Protein AF-A0A522QZ06-F1 (afdb_monomer)

pLDDT: mean 85.65, std 11.77, range [46.0, 94.88]

Radius of gyration: 17.05 Å; Cα contacts (8 Å, |Δi|>4): 79; chains: 1; bounding box: 42×43×30 Å

Foldseek 3Di:
DKDWDWDPPPPCPVVFPDWDKDDDPPDDDQQPMFIDGPNDTTGTNDIGDDDVVVVVVVVVVVVVVVPPDPDDD

Mean predicted aligned error: 8.34 Å

Sequence (73 aa):
MYLLTVQTPCTNLAFANAIGLTSRNNILYRDFDFVTFHQQRCKVLKIVPVDELKMKQDETKRKSTTSAPASSG

Solvent-accessible surface area (backbone atoms only — not comparable to full-atom values): 4649 Å² total; per-residue (Å²): 106,73,48,76,40,63,46,79,89,53,82,62,58,93,72,50,93,61,75,48,69,54,65,56,96,91,42,80,46,48,93,82,24,31,44,30,41,98,94,44,76,29,47,34,71,40,80,41,80,51,61,63,69,59,50,52,52,52,50,54,54,48,59,64,56,72,68,58,76,95,79,85,131

Secondary structure (DSSP, 8-state):
-EEEEEPSP-TTGGG-S--EE--BTTB--TTT-EEEETTEEEEEEEEEE--HHHHHHHHHHHHHHHTS-----

Structure (mmCIF, N/CA/C/O backbone):
data_AF-A0A522QZ06-F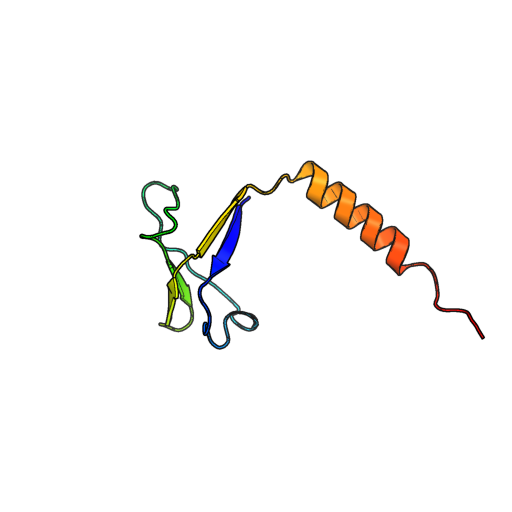1
#
_entry.id   AF-A0A522QZ06-F1
#
loop_
_atom_site.group_PDB
_atom_site.id
_atom_site.type_symbol
_atom_site.label_atom_id
_atom_site.label_alt_id
_atom_site.label_comp_id
_atom_site.label_asym_id
_atom_site.label_entity_id
_atom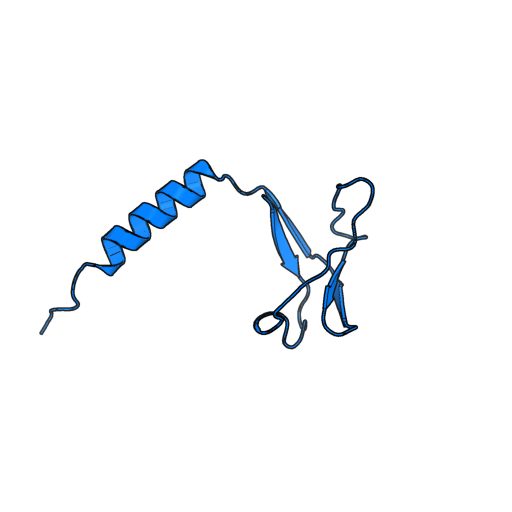_site.label_seq_id
_atom_site.pdbx_PDB_ins_code
_atom_site.Cartn_x
_atom_site.Cartn_y
_atom_site.Cartn_z
_atom_site.occupancy
_atom_site.B_iso_or_equiv
_atom_site.auth_seq_id
_atom_site.auth_comp_id
_atom_site.auth_asym_id
_atom_site.auth_a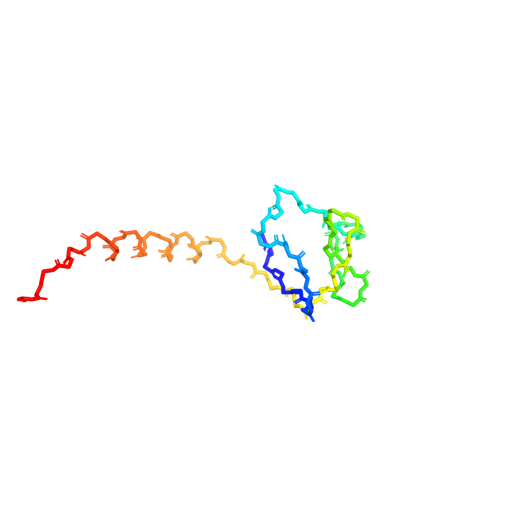tom_id
_atom_site.pdbx_PDB_model_num
ATOM 1 N N . MET A 1 1 ? -6.310 0.860 9.227 1.00 82.81 1 MET A N 1
ATOM 2 C CA . MET A 1 1 ? -6.057 -0.070 8.093 1.00 82.81 1 MET A CA 1
ATOM 3 C C . MET A 1 1 ? -6.631 0.454 6.770 1.00 82.81 1 MET A C 1
ATOM 5 O O . MET A 1 1 ? -7.570 1.242 6.805 1.00 82.81 1 MET A O 1
ATOM 9 N N . TYR A 1 2 ? -6.139 -0.034 5.621 1.00 88.88 2 TYR A N 1
ATOM 10 C CA . TYR A 1 2 ? -6.722 0.218 4.289 1.00 88.88 2 TYR A CA 1
ATOM 11 C C . TYR A 1 2 ? -6.962 -1.087 3.519 1.00 88.88 2 TYR A C 1
ATOM 13 O O . TYR A 1 2 ? -6.174 -2.023 3.631 1.00 88.88 2 TYR A O 1
ATOM 21 N N . LEU A 1 3 ? -8.020 -1.116 2.707 1.00 90.56 3 LEU A N 1
ATOM 22 C CA . LEU A 1 3 ? -8.294 -2.148 1.713 1.00 90.56 3 LEU A CA 1
ATOM 23 C C . LEU A 1 3 ? -7.921 -1.617 0.327 1.00 90.56 3 LEU A C 1
ATOM 25 O O . LEU A 1 3 ? -8.373 -0.541 -0.078 1.00 90.56 3 LEU A O 1
ATOM 29 N N . LEU A 1 4 ? -7.111 -2.386 -0.397 1.00 92.06 4 LEU A N 1
ATOM 30 C CA . LEU A 1 4 ? -6.634 -2.032 -1.728 1.00 92.06 4 LEU A CA 1
ATOM 31 C C . LEU A 1 4 ? -7.279 -2.927 -2.782 1.00 92.06 4 LEU A C 1
ATOM 33 O O . LEU A 1 4 ? -7.348 -4.143 -2.626 1.00 92.06 4 LEU A O 1
ATOM 37 N N . THR A 1 5 ? -7.707 -2.325 -3.886 1.00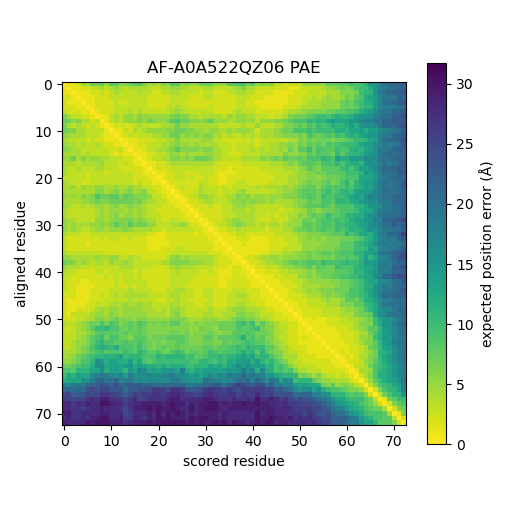 93.06 5 THR A N 1
ATOM 38 C CA . THR A 1 5 ? -8.048 -3.047 -5.116 1.00 93.06 5 THR A CA 1
ATOM 39 C C . THR A 1 5 ? -6.940 -2.807 -6.123 1.00 93.06 5 THR A C 1
ATOM 41 O O . THR A 1 5 ? -6.552 -1.657 -6.319 1.00 93.06 5 THR A O 1
ATOM 44 N N . VAL A 1 6 ? -6.444 -3.859 -6.770 1.00 93.31 6 VAL A N 1
ATOM 45 C CA . VAL A 1 6 ? -5.399 -3.764 -7.798 1.00 93.31 6 VAL A CA 1
ATOM 46 C C . VAL A 1 6 ? -5.954 -4.066 -9.184 1.00 93.31 6 VAL A C 1
ATOM 48 O O . VAL A 1 6 ? -6.976 -4.737 -9.325 1.00 93.31 6 VAL A O 1
ATOM 51 N N . GLN A 1 7 ? -5.273 -3.566 -10.209 1.00 91.56 7 GLN A N 1
ATOM 52 C CA . GLN A 1 7 ? -5.593 -3.857 -11.598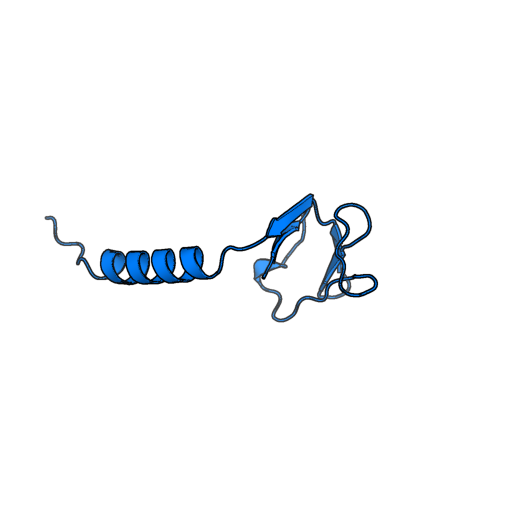 1.00 91.56 7 GLN A CA 1
ATOM 53 C C . GLN A 1 7 ? -5.249 -5.309 -11.935 1.00 91.56 7 GLN A C 1
ATOM 55 O O . GLN A 1 7 ? -4.152 -5.775 -11.631 1.00 91.56 7 GLN A O 1
ATOM 60 N N . THR A 1 8 ? -6.186 -6.012 -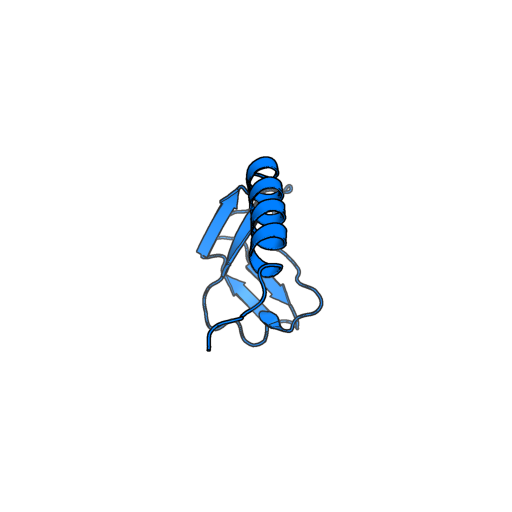12.571 1.00 87.56 8 THR A N 1
ATOM 61 C CA . THR A 1 8 ? -5.976 -7.362 -13.100 1.00 87.56 8 THR A CA 1
ATOM 62 C C . THR A 1 8 ? -5.521 -7.316 -14.571 1.00 87.56 8 THR A C 1
ATOM 64 O O . THR A 1 8 ? -5.898 -6.389 -15.291 1.00 87.56 8 THR A O 1
ATOM 67 N N . PRO A 1 9 ? -4.726 -8.301 -15.037 1.00 88.25 9 PRO A N 1
ATOM 68 C CA . PRO A 1 9 ? -4.193 -9.425 -14.269 1.00 88.25 9 PRO A CA 1
ATOM 69 C C . PRO A 1 9 ? -3.017 -9.012 -13.372 1.00 88.25 9 PRO A C 1
ATOM 71 O O . PRO A 1 9 ? -2.103 -8.310 -13.788 1.00 88.25 9 PRO A O 1
ATOM 74 N N . CYS A 1 10 ? -3.046 -9.499 -12.134 1.00 88.00 10 CYS A N 1
ATOM 75 C CA . CYS A 1 10 ? -1.947 -9.418 -11.179 1.00 88.00 10 CYS A CA 1
ATOM 76 C C . CYS A 1 10 ? -1.643 -10.853 -10.729 1.00 88.00 10 CYS A C 1
ATOM 78 O O . CYS A 1 10 ? -2.158 -11.341 -9.719 1.00 88.00 10 CYS A O 1
ATOM 80 N N . THR A 1 11 ? -0.953 -11.588 -11.600 1.00 88.75 11 THR A N 1
ATOM 81 C CA . THR A 1 11 ? -0.872 -13.053 -11.562 1.00 88.75 11 THR A CA 1
ATOM 82 C C . THR A 1 11 ? -0.197 -13.541 -10.287 1.00 88.75 11 THR A C 1
ATOM 84 O O . THR A 1 11 ? 0.868 -13.063 -9.921 1.00 88.75 11 THR A O 1
ATOM 87 N N . ASN A 1 12 ? -0.796 -14.533 -9.628 1.00 89.00 12 ASN A N 1
ATOM 88 C CA . ASN A 1 12 ? -0.299 -15.144 -8.390 1.00 89.00 12 ASN A CA 1
ATOM 89 C C . ASN A 1 12 ? -0.242 -14.228 -7.156 1.00 89.00 12 ASN A C 1
ATOM 91 O O . ASN A 1 12 ? 0.266 -14.663 -6.127 1.00 89.00 12 ASN A O 1
ATOM 95 N N . LEU A 1 13 ? -0.818 -13.018 -7.194 1.00 89.69 13 LEU A N 1
ATOM 96 C CA . LEU A 1 13 ? -0.874 -12.144 -6.014 1.00 89.69 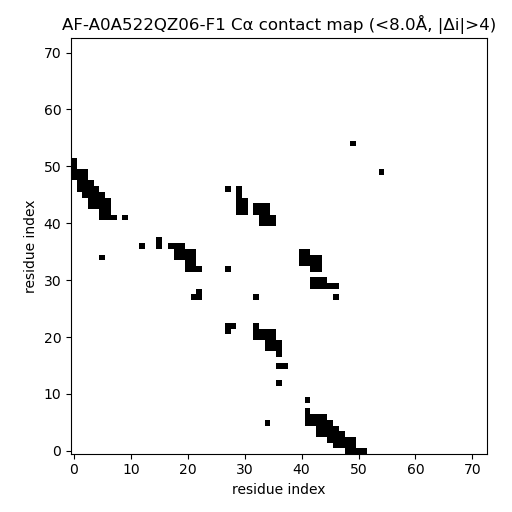13 LEU A CA 1
ATOM 97 C C . LEU A 1 13 ? -1.563 -12.823 -4.818 1.00 89.69 13 LEU A C 1
ATOM 99 O O . LEU A 1 13 ? -1.104 -12.692 -3.691 1.00 89.69 13 LEU A O 1
ATOM 103 N N . ALA A 1 14 ? -2.631 -13.588 -5.064 1.00 87.50 14 ALA A N 1
ATOM 104 C CA . ALA A 1 14 ? -3.360 -14.319 -4.022 1.00 87.50 14 ALA A CA 1
ATOM 105 C C . ALA A 1 14 ? -2.522 -15.408 -3.325 1.00 87.50 14 ALA A C 1
ATOM 107 O O . ALA A 1 14 ? -2.869 -15.836 -2.229 1.00 87.50 14 ALA A O 1
ATOM 108 N N . PHE A 1 15 ? -1.432 -15.848 -3.959 1.00 90.62 15 PHE A N 1
ATOM 109 C CA . PHE A 1 15 ? -0.514 -16.864 -3.441 1.00 90.62 15 PHE A CA 1
ATOM 110 C C . PHE A 1 15 ? 0.825 -16.260 -2.992 1.00 90.62 15 PHE A C 1
ATOM 112 O O . PHE A 1 15 ? 1.731 -16.991 -2.593 1.00 90.62 15 PHE A O 1
ATOM 119 N N . ALA A 1 16 ? 0.977 -14.935 -3.073 1.00 90.88 16 ALA A N 1
ATOM 120 C CA . ALA A 1 16 ? 2.181 -14.258 -2.631 1.00 90.88 16 ALA A CA 1
ATOM 121 C C . ALA A 1 16 ? 2.239 -14.253 -1.098 1.00 90.88 16 ALA A C 1
ATOM 123 O O . ALA A 1 16 ? 1.341 -13.749 -0.429 1.00 90.88 16 ALA A O 1
ATOM 124 N N . ASN A 1 17 ? 3.332 -14.774 -0.540 1.00 91.19 17 ASN A N 1
ATOM 125 C CA . ASN A 1 17 ? 3.547 -14.795 0.913 1.00 91.19 17 ASN A CA 1
ATOM 126 C C . ASN A 1 17 ? 3.875 -13.409 1.487 1.00 91.19 17 ASN A C 1
ATOM 128 O O . ASN A 1 17 ? 3.713 -13.168 2.679 1.00 91.19 17 ASN A O 1
ATOM 132 N N . ALA A 1 18 ? 4.367 -12.505 0.641 1.00 90.50 18 ALA A N 1
ATOM 133 C CA . ALA A 1 18 ? 4.683 -11.139 1.007 1.00 90.50 18 ALA A CA 1
ATOM 134 C C . ALA A 1 18 ? 4.374 -10.208 -0.160 1.00 90.50 18 ALA A C 1
ATOM 136 O O . ALA A 1 18 ? 4.648 -10.524 -1.322 1.00 90.50 18 ALA A O 1
ATOM 137 N N . ILE A 1 19 ? 3.841 -9.039 0.180 1.00 92.50 19 ILE A N 1
ATOM 138 C CA . ILE A 1 19 ? 3.622 -7.941 -0.751 1.00 92.50 19 ILE A CA 1
ATOM 139 C C . ILE A 1 19 ? 4.337 -6.701 -0.220 1.00 92.50 19 ILE A C 1
ATOM 141 O O . ILE A 1 19 ? 4.332 -6.421 0.978 1.00 92.50 19 ILE A O 1
ATOM 145 N N . GLY A 1 20 ? 4.969 -5.967 -1.120 1.00 92.75 20 GLY A N 1
ATOM 146 C CA . GLY A 1 20 ? 5.443 -4.615 -0.909 1.00 92.75 20 GLY A CA 1
ATOM 147 C C . GLY A 1 20 ? 4.414 -3.607 -1.403 1.00 92.75 20 GLY A C 1
ATOM 148 O O . GLY A 1 20 ? 3.525 -3.911 -2.203 1.00 92.75 20 GLY A O 1
ATOM 149 N N . LEU A 1 21 ? 4.553 -2.380 -0.921 1.00 92.56 21 LEU A N 1
ATOM 150 C CA . LEU A 1 21 ? 3.705 -1.269 -1.307 1.00 92.56 21 LEU A CA 1
ATOM 151 C C . LEU A 1 21 ? 4.599 -0.063 -1.558 1.00 92.56 21 LEU A C 1
ATOM 153 O O . LEU A 1 21 ? 5.336 0.357 -0.664 1.00 92.56 21 LEU A O 1
ATOM 157 N N . THR A 1 22 ? 4.565 0.488 -2.769 1.00 93.25 22 THR A N 1
ATOM 158 C CA . THR A 1 22 ? 5.186 1.797 -2.974 1.00 93.25 22 THR A CA 1
ATOM 159 C C . THR A 1 22 ? 4.312 2.828 -2.269 1.00 93.25 22 THR A C 1
ATOM 161 O O . THR A 1 22 ? 3.091 2.777 -2.371 1.00 93.25 22 THR A O 1
ATOM 164 N N . SER A 1 23 ? 4.923 3.708 -1.486 1.00 90.62 23 SER A N 1
ATOM 165 C CA . SER A 1 23 ? 4.231 4.822 -0.841 1.00 90.62 23 SER A CA 1
ATOM 166 C C . SER A 1 23 ? 5.208 5.970 -0.645 1.00 90.62 23 SER A C 1
ATOM 168 O O . SER A 1 23 ? 6.428 5.773 -0.654 1.00 90.62 23 SER A O 1
ATOM 170 N N . ARG A 1 24 ? 4.682 7.183 -0.470 1.00 90.50 24 ARG A N 1
ATOM 171 C CA . ARG A 1 24 ? 5.488 8.371 -0.165 1.00 90.50 24 ARG A CA 1
ATOM 172 C C . ARG A 1 24 ? 4.987 8.988 1.126 1.00 90.50 24 ARG A C 1
ATOM 174 O O . ARG A 1 24 ? 3.804 9.283 1.244 1.00 90.50 24 ARG A O 1
ATOM 181 N N . ASN A 1 25 ? 5.884 9.191 2.088 1.00 89.75 25 ASN A N 1
ATOM 182 C CA . ASN A 1 25 ? 5.570 9.769 3.400 1.00 89.75 25 ASN A CA 1
ATOM 183 C C . ASN A 1 25 ? 4.407 9.057 4.120 1.00 89.75 25 ASN A C 1
ATOM 185 O O . ASN A 1 25 ? 3.593 9.709 4.767 1.00 89.75 25 ASN A O 1
ATOM 189 N N . ASN A 1 26 ? 4.308 7.728 3.991 1.00 85.88 26 ASN A N 1
ATOM 190 C CA . ASN A 1 26 ? 3.198 6.917 4.517 1.00 85.88 26 ASN A CA 1
ATOM 191 C C . ASN A 1 26 ? 1.813 7.263 3.935 1.00 85.88 26 ASN A C 1
ATOM 193 O O . ASN A 1 26 ? 0.790 6.873 4.495 1.00 85.88 26 ASN A O 1
ATOM 197 N N . ILE A 1 27 ? 1.768 7.978 2.809 1.00 86.62 27 ILE A N 1
ATOM 198 C CA . ILE A 1 27 ? 0.547 8.293 2.071 1.00 86.62 27 ILE A CA 1
ATOM 199 C C . ILE A 1 27 ? 0.522 7.454 0.796 1.00 86.62 27 ILE A C 1
ATOM 201 O O . ILE A 1 27 ? 1.538 7.306 0.111 1.00 86.62 27 ILE A O 1
ATOM 205 N N . LEU A 1 28 ? -0.658 6.907 0.504 1.00 88.12 28 LEU A N 1
ATOM 206 C CA . LEU A 1 28 ? -0.932 6.128 -0.694 1.00 88.12 28 LEU A CA 1
ATOM 207 C C . LEU A 1 28 ? -1.730 6.944 -1.699 1.00 88.12 28 LEU A C 1
ATOM 209 O O . LEU A 1 28 ? -2.784 7.494 -1.379 1.00 88.12 28 LEU A O 1
ATOM 213 N N . TYR A 1 29 ? -1.261 6.941 -2.936 1.00 89.00 29 TYR A N 1
ATOM 214 C CA . TYR A 1 29 ? -1.871 7.623 -4.059 1.00 89.00 29 TYR A CA 1
ATOM 215 C C . TYR A 1 29 ? -2.235 6.608 -5.131 1.00 89.00 29 TYR A C 1
ATOM 217 O O . TYR A 1 29 ? -1.373 6.019 -5.775 1.00 89.00 29 TYR A O 1
ATOM 225 N N . ARG A 1 30 ? -3.539 6.449 -5.363 1.00 86.12 30 ARG A N 1
ATOM 226 C CA . ARG A 1 30 ? -4.116 5.470 -6.296 1.00 86.12 30 ARG A CA 1
ATOM 227 C C . ARG A 1 30 ? -3.379 5.384 -7.640 1.00 86.12 30 ARG A C 1
ATOM 229 O O . ARG A 1 30 ? -3.087 4.295 -8.106 1.00 86.12 30 ARG A O 1
ATOM 236 N N . ASP A 1 31 ? -3.069 6.518 -8.260 1.00 84.88 31 ASP A N 1
ATOM 237 C CA . ASP A 1 31 ? -2.500 6.542 -9.612 1.00 84.88 31 ASP A CA 1
ATOM 238 C C . ASP A 1 31 ? -0.968 6.459 -9.667 1.00 84.88 31 ASP A C 1
ATOM 240 O O . ASP A 1 31 ? -0.419 6.203 -10.738 1.00 84.88 31 ASP A O 1
ATOM 244 N N . PHE A 1 32 ? -0.288 6.639 -8.532 1.00 89.12 32 PHE A N 1
ATOM 245 C CA . PHE A 1 32 ? 1.176 6.699 -8.458 1.00 89.12 32 PHE A CA 1
ATOM 246 C C . PHE A 1 32 ? 1.796 5.550 -7.666 1.00 89.12 32 PHE A C 1
ATOM 248 O O . PHE A 1 32 ? 3.004 5.326 -7.777 1.00 89.12 32 PHE A O 1
ATOM 255 N N . ASP A 1 33 ? 0.980 4.817 -6.910 1.00 92.94 33 ASP A N 1
ATOM 256 C CA . ASP A 1 33 ? 1.424 3.714 -6.077 1.00 92.94 33 ASP A CA 1
ATOM 257 C C . ASP A 1 33 ? 1.007 2.339 -6.605 1.00 92.94 33 ASP A C 1
ATOM 259 O O . ASP A 1 33 ? 0.024 2.157 -7.331 1.00 92.94 33 ASP A O 1
ATOM 263 N N . PHE A 1 34 ? 1.817 1.350 -6.236 1.00 94.88 34 PHE A N 1
ATOM 264 C CA . PHE A 1 34 ? 1.773 -0.006 -6.749 1.00 94.88 34 PHE A CA 1
ATOM 265 C C . PHE A 1 34 ? 1.929 -1.006 -5.610 1.00 94.88 34 PHE A C 1
ATOM 267 O O . PHE A 1 34 ? 2.738 -0.820 -4.699 1.00 94.88 34 PHE A O 1
ATOM 274 N N . VAL A 1 35 ? 1.211 -2.117 -5.730 1.00 94.25 35 VAL A N 1
ATOM 275 C CA . VAL A 1 35 ? 1.530 -3.341 -4.996 1.00 94.25 35 VAL A CA 1
ATOM 276 C C . VAL A 1 35 ? 2.671 -4.036 -5.726 1.00 94.25 35 VAL A C 1
ATOM 278 O O . VAL A 1 35 ? 2.629 -4.174 -6.951 1.00 94.25 35 VAL A O 1
ATOM 281 N N . THR A 1 36 ? 3.697 -4.463 -4.998 1.00 94.88 36 THR A N 1
ATOM 282 C CA . THR A 1 36 ? 4.870 -5.135 -5.563 1.00 94.88 36 THR A CA 1
ATOM 283 C C . THR A 1 36 ? 5.053 -6.510 -4.939 1.00 94.88 36 THR A C 1
ATOM 285 O O . THR A 1 36 ? 4.859 -6.687 -3.746 1.00 94.88 36 THR A O 1
ATOM 288 N N . PHE A 1 37 ? 5.389 -7.521 -5.731 1.00 93.75 37 PHE A N 1
ATOM 289 C CA . PHE A 1 37 ? 5.631 -8.888 -5.245 1.00 93.75 37 PHE A CA 1
ATOM 290 C C . PHE A 1 37 ? 6.312 -9.681 -6.359 1.00 93.75 37 PHE A C 1
ATOM 292 O O . PHE A 1 37 ? 6.052 -9.402 -7.523 1.00 93.75 37 PHE A O 1
ATOM 299 N N . HIS A 1 38 ? 7.194 -10.635 -6.045 1.00 90.50 38 HIS A N 1
ATOM 300 C CA . HIS A 1 38 ? 7.880 -11.469 -7.051 1.00 90.50 38 HIS A CA 1
ATOM 301 C C . HIS A 1 38 ? 8.378 -10.694 -8.298 1.00 90.50 38 HIS A C 1
ATOM 303 O O . HIS A 1 38 ? 8.214 -11.153 -9.423 1.00 90.50 38 HIS A O 1
ATOM 309 N N . GLN A 1 39 ? 8.959 -9.500 -8.099 1.00 88.62 39 GLN A N 1
ATOM 310 C CA . GLN A 1 39 ? 9.445 -8.592 -9.162 1.00 88.62 39 GLN A CA 1
ATOM 311 C C . GLN A 1 39 ? 8.353 -8.018 -10.094 1.00 88.62 39 GLN A C 1
ATOM 313 O O . GLN A 1 39 ? 8.656 -7.312 -11.052 1.00 88.62 39 GLN A O 1
ATOM 318 N N . GLN A 1 40 ? 7.079 -8.254 -9.789 1.00 90.00 40 GLN A N 1
ATOM 319 C CA . GLN A 1 40 ? 5.920 -7.679 -10.461 1.00 90.00 40 GLN A CA 1
ATOM 320 C C . GLN A 1 40 ? 5.446 -6.406 -9.759 1.00 90.00 40 GLN A C 1
ATOM 322 O O . GLN A 1 40 ? 5.680 -6.193 -8.564 1.00 90.00 40 GLN A O 1
ATOM 327 N N . ARG A 1 41 ? 4.750 -5.556 -10.518 1.00 93.12 41 ARG A N 1
ATOM 328 C CA . ARG A 1 41 ? 4.120 -4.327 -10.028 1.00 93.12 41 ARG A CA 1
ATOM 329 C C . ARG A 1 41 ? 2.690 -4.263 -10.538 1.00 93.12 41 ARG A C 1
ATOM 331 O O . ARG A 1 41 ? 2.470 -4.275 -11.745 1.00 93.12 41 ARG A O 1
ATOM 338 N N . CYS A 1 42 ? 1.738 -4.142 -9.625 1.00 92.94 42 CYS A N 1
ATOM 339 C CA . CYS A 1 42 ? 0.321 -4.036 -9.940 1.00 92.94 42 CYS A CA 1
ATOM 340 C C . CYS A 1 42 ? -0.217 -2.681 -9.512 1.00 92.94 42 CYS A C 1
ATOM 342 O O . CYS A 1 42 ? -0.027 -2.251 -8.372 1.00 92.94 42 CYS A O 1
ATOM 344 N N . LYS A 1 43 ? -0.884 -2.001 -10.445 1.00 93.38 43 LYS A N 1
ATOM 345 C CA . LYS A 1 43 ? -1.445 -0.670 -10.222 1.00 93.38 43 LYS A CA 1
ATOM 346 C C . LYS A 1 43 ? -2.577 -0.734 -9.196 1.00 93.38 43 LYS A C 1
ATOM 348 O O . LYS A 1 43 ? -3.436 -1.612 -9.284 1.00 93.38 43 LYS A O 1
ATOM 353 N N . VAL A 1 44 ? -2.608 0.210 -8.258 1.00 93.69 44 VAL A N 1
ATOM 354 C CA . VAL A 1 44 ? -3.733 0.366 -7.328 1.00 93.69 44 VAL A CA 1
ATOM 355 C C . VAL A 1 44 ? -4.904 1.046 -8.051 1.00 93.69 44 VAL A C 1
ATOM 357 O O . VAL A 1 44 ? -4.765 2.091 -8.672 1.00 93.69 44 VAL A O 1
ATOM 360 N N . LEU A 1 45 ? -6.091 0.450 -7.986 1.00 93.25 45 LEU A N 1
ATOM 361 C CA . LEU A 1 45 ? -7.326 0.985 -8.569 1.00 93.25 45 LEU A CA 1
ATOM 362 C C . LEU A 1 45 ? -8.227 1.659 -7.542 1.00 93.25 45 LEU A C 1
ATOM 364 O O . LEU A 1 45 ? -8.985 2.561 -7.894 1.00 93.25 45 LEU A O 1
ATOM 368 N N . LYS A 1 46 ? -8.185 1.220 -6.283 1.00 93.62 46 LYS A N 1
ATOM 369 C CA . LYS A 1 46 ? -9.027 1.767 -5.217 1.00 93.62 46 LYS A CA 1
ATOM 370 C C . LYS A 1 46 ? -8.327 1.643 -3.874 1.00 93.62 46 LYS A C 1
ATOM 372 O O . LYS A 1 46 ? -7.711 0.617 -3.598 1.00 93.62 46 LYS A O 1
ATOM 377 N N . ILE A 1 47 ? -8.464 2.680 -3.056 1.00 93.19 47 ILE A N 1
ATOM 378 C CA . ILE A 1 47 ? -7.997 2.726 -1.671 1.00 93.19 47 ILE A CA 1
ATOM 379 C C . ILE A 1 47 ? -9.225 3.019 -0.818 1.00 93.19 47 ILE A C 1
ATOM 381 O O . ILE A 1 47 ? -9.886 4.037 -1.025 1.00 93.19 47 ILE A O 1
ATOM 385 N N . VAL A 1 48 ? -9.563 2.115 0.097 1.00 92.31 48 VAL A N 1
ATOM 386 C CA . VAL A 1 48 ? -10.722 2.265 0.984 1.00 92.31 48 VAL A CA 1
ATOM 387 C C . VAL A 1 48 ? -10.249 2.182 2.433 1.00 92.31 48 VAL A C 1
ATOM 389 O O . VAL A 1 48 ? -9.585 1.204 2.782 1.00 92.31 48 VAL A O 1
ATOM 392 N N . PRO A 1 49 ? -10.548 3.172 3.291 1.00 90.38 49 PRO A N 1
ATOM 393 C CA . PRO A 1 49 ? -10.257 3.061 4.714 1.00 90.38 49 PRO A CA 1
ATOM 394 C C . PRO A 1 49 ? -11.105 1.949 5.336 1.00 90.38 49 PRO A C 1
ATOM 396 O O . PRO A 1 49 ? -12.292 1.816 5.036 1.00 90.38 49 PRO A O 1
ATOM 399 N N . VAL A 1 50 ? -10.490 1.143 6.197 1.00 89.81 50 VAL A N 1
ATOM 400 C CA . VAL A 1 50 ? -11.191 0.082 6.928 1.00 89.81 50 VAL A CA 1
ATOM 401 C C . VAL A 1 50 ? -11.643 0.623 8.278 1.00 89.81 50 VAL A C 1
ATOM 403 O O . VAL A 1 50 ? -10.832 1.145 9.042 1.00 89.81 50 VAL A O 1
ATOM 406 N N . ASP A 1 51 ? -12.931 0.456 8.575 1.00 92.19 51 ASP A N 1
ATOM 407 C CA . ASP A 1 51 ? -13.493 0.648 9.911 1.00 92.19 51 ASP A CA 1
ATOM 408 C C . ASP A 1 51 ? -13.260 -0.630 10.730 1.00 92.19 51 ASP A C 1
ATOM 410 O O . ASP A 1 51 ? -13.927 -1.650 10.541 1.00 92.19 51 ASP A O 1
ATOM 414 N N . GLU A 1 52 ? -12.264 -0.590 11.612 1.00 90.12 52 GLU A N 1
ATOM 415 C CA . GLU A 1 52 ? -11.827 -1.760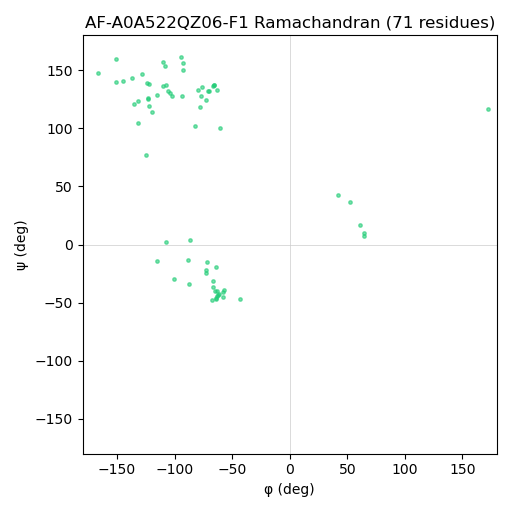 12.379 1.00 90.12 52 GLU A CA 1
ATOM 416 C C . GLU A 1 52 ? -12.879 -2.245 13.381 1.00 90.12 52 GLU A C 1
ATOM 418 O O . GLU A 1 52 ? -12.968 -3.448 13.638 1.00 90.12 52 GLU A O 1
ATOM 423 N N . LEU A 1 53 ? -13.697 -1.339 13.929 1.00 90.81 53 LEU A N 1
ATOM 424 C CA . LEU A 1 53 ? -14.760 -1.710 14.863 1.00 90.81 53 LEU A CA 1
ATOM 425 C C . LEU A 1 53 ? -15.836 -2.513 14.139 1.00 90.81 53 LEU A C 1
ATOM 427 O O . LEU A 1 53 ? -16.201 -3.597 14.601 1.00 90.81 53 LEU A O 1
ATOM 431 N N . LYS A 1 54 ? -16.279 -2.029 12.973 1.00 90.38 54 LYS A N 1
ATOM 432 C CA . LYS A 1 54 ? -17.232 -2.768 12.135 1.00 90.38 54 LYS A CA 1
ATOM 433 C C . LYS A 1 54 ? -16.656 -4.099 11.669 1.00 90.38 54 LYS A C 1
ATOM 435 O O . LYS A 1 54 ? -17.329 -5.116 11.778 1.00 90.38 54 LYS A O 1
ATOM 440 N N . MET A 1 55 ? -15.393 -4.122 11.241 1.00 88.69 55 MET A N 1
ATOM 441 C CA . MET A 1 55 ? -14.735 -5.355 10.805 1.00 88.69 55 MET A CA 1
ATOM 442 C C . MET A 1 55 ? -14.734 -6.428 11.905 1.00 88.69 55 MET A C 1
ATOM 444 O O . MET A 1 55 ? -15.084 -7.575 11.638 1.00 88.69 55 MET A O 1
ATOM 448 N N . LYS A 1 56 ? -14.398 -6.063 13.150 1.00 89.00 56 LYS A N 1
ATOM 449 C CA . LYS A 1 56 ? -14.413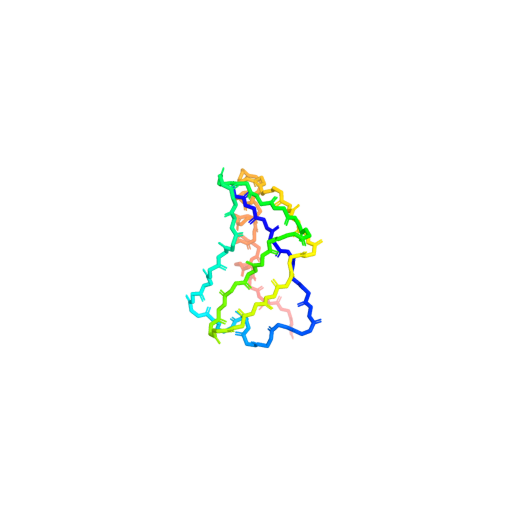 -6.996 14.292 1.00 89.00 56 LYS A CA 1
ATOM 450 C C . LYS A 1 56 ? -15.819 -7.493 14.629 1.00 89.00 56 LYS A C 1
ATOM 452 O O . LYS A 1 56 ? -16.002 -8.671 14.946 1.00 89.00 56 LYS A O 1
ATOM 457 N N . GLN A 1 57 ? -16.815 -6.610 14.570 1.00 92.12 57 GLN A N 1
ATOM 458 C CA . GLN A 1 57 ? -18.215 -6.980 14.793 1.00 92.12 57 GLN A CA 1
ATOM 459 C C . GLN A 1 57 ? -18.705 -7.957 13.719 1.00 92.12 57 GLN A C 1
ATOM 461 O O . GLN A 1 57 ? -19.278 -8.998 14.048 1.00 92.12 57 GLN A O 1
ATOM 466 N N . ASP A 1 58 ? -18.407 -7.671 12.452 1.00 88.75 58 ASP A N 1
ATOM 467 C CA . ASP A 1 58 ? -18.748 -8.529 11.319 1.00 88.75 58 ASP A CA 1
ATOM 468 C C . ASP A 1 58 ? -18.049 -9.889 11.407 1.00 88.75 58 ASP A C 1
ATOM 470 O O . ASP A 1 58 ? -18.665 -10.920 11.136 1.00 88.75 58 ASP A O 1
ATOM 474 N N . GLU A 1 59 ? -16.784 -9.927 11.831 1.00 88.56 59 GLU A N 1
ATOM 475 C CA . GLU A 1 59 ? -16.046 -11.173 12.050 1.00 88.56 59 GLU A CA 1
ATOM 476 C C . GLU A 1 59 ? -16.687 -12.024 13.156 1.00 88.56 59 GLU A C 1
ATOM 478 O O . GLU A 1 59 ? -16.891 -13.227 12.978 1.00 88.56 59 GLU A O 1
ATOM 483 N N . THR A 1 60 ? -17.065 -11.399 14.273 1.00 88.50 60 THR A N 1
ATOM 484 C CA . THR A 1 60 ? -17.746 -12.077 15.388 1.00 88.50 60 THR A CA 1
ATOM 485 C C . THR A 1 60 ? -19.089 -12.655 14.935 1.00 88.50 60 THR A C 1
ATOM 487 O O . THR A 1 60 ? -19.399 -13.813 15.218 1.00 88.50 60 THR A O 1
ATOM 490 N N . LYS A 1 61 ? -19.853 -11.887 14.149 1.00 86.56 61 LYS A N 1
ATOM 491 C CA . LYS A 1 61 ? -21.139 -12.310 13.582 1.00 86.56 61 LYS A CA 1
ATOM 492 C C . LYS A 1 61 ? -20.988 -13.440 12.554 1.00 86.56 61 LYS A C 1
ATOM 494 O O . LYS A 1 61 ? -21.817 -14.348 12.500 1.00 86.56 61 LYS A O 1
ATOM 499 N N . ARG A 1 62 ? -19.926 -13.428 11.742 1.00 82.69 62 ARG A N 1
ATOM 500 C CA . ARG A 1 62 ? -19.602 -14.537 10.824 1.00 82.69 62 ARG A CA 1
ATOM 501 C C . ARG A 1 62 ? -19.267 -15.809 11.596 1.00 82.69 62 ARG A C 1
ATOM 503 O O . ARG A 1 62 ? -19.837 -16.854 11.296 1.00 82.69 62 ARG A O 1
ATOM 510 N N . LYS A 1 63 ? -18.425 -15.709 12.630 1.00 77.69 63 LYS A N 1
ATOM 511 C CA . LYS A 1 63 ? -18.056 -16.842 13.494 1.00 77.69 63 LYS A CA 1
ATOM 512 C C . LYS A 1 63 ? -19.275 -17.493 14.150 1.00 77.69 63 LYS A C 1
ATOM 514 O O . LYS A 1 63 ? -19.350 -18.714 14.160 1.00 77.69 63 LYS A O 1
ATOM 519 N N . SER A 1 64 ? -20.251 -16.706 14.610 1.00 69.38 64 SER A N 1
ATOM 520 C CA . SER A 1 64 ? -21.488 -17.245 15.195 1.00 69.38 64 SER A CA 1
ATOM 521 C C . SER A 1 64 ? -22.446 -17.870 14.172 1.00 69.38 64 SER A C 1
ATOM 523 O O . SER A 1 64 ? -23.263 -18.708 14.538 1.00 69.38 64 SER A O 1
ATOM 525 N N . THR A 1 65 ? -22.370 -17.470 12.898 1.00 62.56 65 THR A N 1
ATOM 526 C CA . THR A 1 65 ? -23.265 -17.973 11.838 1.00 62.56 65 THR A CA 1
ATOM 527 C C . THR A 1 65 ? -22.719 -19.253 11.194 1.00 62.56 65 THR A C 1
ATOM 529 O O . THR A 1 65 ? -23.489 -20.149 10.866 1.00 62.56 65 THR A O 1
ATOM 532 N N . THR A 1 66 ? -21.395 -19.397 11.072 1.00 58.44 66 THR A N 1
ATOM 533 C CA . THR A 1 66 ? -20.745 -20.616 10.546 1.00 58.44 66 THR A CA 1
ATOM 534 C C . THR A 1 66 ? -20.820 -21.813 11.513 1.00 58.44 66 THR A C 1
ATOM 536 O O . THR A 1 66 ? -20.622 -22.946 11.090 1.00 58.44 66 THR A O 1
ATOM 539 N N . SER A 1 67 ? -21.156 -21.602 12.791 1.00 55.72 67 SER A N 1
ATOM 540 C CA . SER A 1 67 ? -21.399 -22.675 13.772 1.00 55.72 67 SER A CA 1
ATOM 541 C C . SER A 1 67 ? -22.834 -23.225 13.793 1.00 55.72 67 SER A C 1
ATOM 543 O O . SER A 1 67 ? -23.132 -24.081 14.624 1.00 55.72 67 SER A O 1
ATOM 545 N N . ALA A 1 68 ? -23.732 -22.775 12.910 1.00 55.25 68 ALA A N 1
ATOM 546 C CA . ALA A 1 68 ? -25.011 -23.457 12.716 1.00 55.25 68 ALA A CA 1
ATOM 547 C C . ALA A 1 68 ? -24.778 -24.706 11.840 1.00 55.25 68 ALA A C 1
ATOM 549 O O . ALA A 1 68 ? -24.308 -24.564 10.709 1.00 55.25 68 ALA A O 1
ATOM 550 N N . PRO A 1 69 ? -25.049 -25.929 12.336 1.00 55.09 69 PRO A N 1
ATOM 551 C CA . PRO A 1 69 ? -24.799 -27.141 11.576 1.00 55.09 69 PRO A CA 1
ATOM 552 C C . PRO A 1 69 ? -25.732 -27.171 10.366 1.00 55.09 69 PRO A C 1
ATOM 554 O O . PRO A 1 69 ? -26.926 -26.890 10.475 1.00 55.09 69 PRO A O 1
ATOM 557 N N . ALA A 1 70 ? -25.189 -27.552 9.213 1.00 57.34 70 ALA A N 1
ATOM 558 C CA . ALA A 1 70 ? -25.997 -28.058 8.120 1.00 57.34 70 ALA A CA 1
ATOM 559 C C . ALA A 1 70 ? -26.719 -29.325 8.614 1.00 57.34 70 ALA A C 1
ATOM 561 O O . ALA A 1 70 ? -26.124 -30.394 8.711 1.00 57.34 70 ALA A O 1
ATOM 562 N N . SER A 1 71 ? -27.990 -29.181 8.983 1.00 59.38 71 SER A N 1
ATOM 563 C CA . SER A 1 71 ? -28.940 -30.278 9.152 1.00 59.38 71 SER A CA 1
ATOM 564 C C . SER A 1 71 ? -30.222 -29.902 8.418 1.00 59.38 71 SER A C 1
ATOM 566 O O . SER A 1 71 ? -30.938 -28.989 8.830 1.00 59.38 71 SER A O 1
ATOM 568 N N . SER A 1 72 ? -30.431 -30.527 7.262 1.00 55.91 72 SER A N 1
ATOM 569 C CA . SER A 1 72 ? -31.695 -30.688 6.518 1.00 55.91 72 SER A CA 1
ATOM 570 C C . SER A 1 72 ? -31.330 -31.307 5.161 1.00 55.91 72 SER A C 1
ATOM 572 O O . SER A 1 72 ? -30.567 -30.705 4.414 1.00 55.91 72 SER A O 1
ATOM 574 N N . GLY A 1 73 ? -31.758 -32.505 4.774 1.00 46.00 73 GLY A N 1
ATOM 575 C CA . GLY A 1 73 ? -32.596 -33.538 5.381 1.00 46.00 73 GLY A CA 1
ATOM 576 C C . GLY A 1 73 ? -32.498 -34.805 4.528 1.00 46.00 73 GLY A C 1
ATOM 577 O O . GLY A 1 73 ? -31.867 -34.731 3.447 1.00 46.00 73 GLY A O 1
#

Nearest PDB structures (foldseek):
  6zk7-assembly1_AAAA  TM=3.479E-01  e=9.759E+00  Homo sapiens
  7t8t-assembly1_A  TM=2.185E-01  e=6.612E+00  Rattus norvegicus
  3ja8-assembly1_6  TM=2.305E-01  e=7.528E+00  Saccharomyces cerevisiae S288C